Protein AF-A0A8T0Q0T0-F1 (afdb_monomer_lite)

Foldseek 3Di:
DDDDDDDDDPDDDDDDDDDDPWDKDWDWDWDDDPDPVPIDTQDIDIDIDGPVVVVVPPFDFDWDWDDDPRDIDIDTDTDDDPVVVVD

Radius of gyration: 16.19 Å; chains: 1; bounding box: 40×30×46 Å

InterPro domains:
  IPR046533 Domain of unknown function DUF6598 [PF20241] (4-81)

Sequence (87 aa):
MGAQDSYLLLTGPSRAVVFIDPVAFEVQLKVKGQTECEDKILCLEVFQYSTVYSFAWGPFMIRKCFYSKRCTLEVKFAPLSVFQMLL

Structure (mmCIF, N/CA/C/O backbone):
data_AF-A0A8T0Q0T0-F1
#
_entry.id   AF-A0A8T0Q0T0-F1
#
loop_
_atom_site.group_PDB
_atom_site.id
_atom_site.type_symbol
_atom_site.label_atom_id
_atom_site.label_alt_id
_atom_site.label_comp_id
_atom_site.label_asym_id
_atom_site.label_entity_id
_atom_site.label_seq_id
_atom_site.pdbx_PDB_ins_code
_atom_site.Cartn_x
_atom_site.Cartn_y
_atom_site.Cartn_z
_atom_site.occupancy
_atom_site.B_iso_or_equiv
_atom_site.auth_seq_id
_atom_site.auth_comp_id
_atom_site.auth_asym_id
_atom_site.auth_atom_id
_atom_site.pdbx_PDB_model_num
ATOM 1 N N . MET A 1 1 ? 2.433 15.833 30.002 1.00 40.94 1 MET A N 1
ATOM 2 C CA . MET A 1 1 ? 2.802 14.697 29.130 1.00 40.94 1 MET A CA 1
ATOM 3 C C . MET A 1 1 ? 1.859 14.730 27.944 1.00 40.94 1 MET A C 1
ATOM 5 O O . MET A 1 1 ? 0.668 14.550 28.150 1.00 40.94 1 MET A O 1
ATOM 9 N N . GLY A 1 2 ? 2.348 15.123 26.765 1.00 53.88 2 GLY A N 1
ATOM 10 C CA . GLY A 1 2 ? 1.516 15.235 25.562 1.00 53.88 2 GLY A CA 1
ATOM 11 C C . GLY A 1 2 ? 1.006 13.864 25.129 1.00 53.88 2 GLY A C 1
ATOM 12 O O . GLY A 1 2 ? 1.716 12.873 25.305 1.00 53.88 2 GLY A O 1
ATOM 13 N N . ALA A 1 3 ? -0.225 13.807 24.621 1.00 64.31 3 ALA A N 1
ATOM 14 C CA . ALA A 1 3 ? -0.774 12.595 24.030 1.00 64.31 3 ALA A CA 1
ATOM 15 C C . ALA A 1 3 ? 0.198 12.094 22.953 1.00 64.31 3 ALA A C 1
ATOM 17 O O . ALA A 1 3 ? 0.593 12.863 22.080 1.00 64.31 3 ALA A O 1
ATOM 18 N N . GLN A 1 4 ? 0.625 10.833 23.044 1.00 66.12 4 GLN A N 1
ATOM 19 C CA . GLN A 1 4 ? 1.279 10.189 21.911 1.00 66.12 4 GLN A CA 1
ATOM 20 C C . GLN A 1 4 ? 0.305 10.244 20.735 1.00 66.12 4 GLN A C 1
ATOM 22 O O . GLN A 1 4 ? -0.855 9.857 20.897 1.00 66.12 4 GLN A O 1
ATOM 27 N N . ASP A 1 5 ? 0.764 10.701 19.573 1.00 70.06 5 ASP A N 1
ATOM 28 C CA . ASP A 1 5 ? -0.021 10.576 18.351 1.00 70.06 5 ASP A CA 1
ATOM 29 C C . ASP A 1 5 ? -0.347 9.093 18.142 1.00 70.06 5 ASP A C 1
ATOM 31 O O . ASP A 1 5 ? 0.548 8.261 17.979 1.00 70.06 5 ASP A O 1
ATOM 35 N N . SER A 1 6 ? -1.632 8.737 18.203 1.00 80.75 6 SER A N 1
ATOM 36 C CA . SER A 1 6 ? -2.060 7.360 17.974 1.00 80.75 6 SER A CA 1
ATOM 37 C C . SER A 1 6 ? -1.854 7.030 16.498 1.00 80.75 6 SER A C 1
ATOM 39 O O . SER A 1 6 ? -2.567 7.564 15.645 1.00 80.75 6 SER A O 1
ATOM 41 N N . TYR A 1 7 ? -0.905 6.149 16.187 1.00 83.12 7 TYR A N 1
ATOM 42 C CA . TYR A 1 7 ? -0.698 5.651 14.830 1.00 83.12 7 TYR A CA 1
ATOM 43 C C . TYR A 1 7 ? -0.844 4.132 14.772 1.00 83.12 7 TYR A C 1
ATOM 45 O O . TYR A 1 7 ? -0.433 3.403 15.673 1.00 83.12 7 TYR A O 1
ATOM 53 N N . LEU A 1 8 ? -1.437 3.658 13.678 1.00 84.88 8 LEU A N 1
ATOM 54 C CA . LEU A 1 8 ? -1.485 2.246 13.333 1.00 84.88 8 LEU A CA 1
ATOM 55 C C . LEU A 1 8 ? -0.415 1.990 12.278 1.00 84.88 8 LEU A C 1
ATOM 57 O O . LEU A 1 8 ? -0.543 2.437 11.139 1.00 84.88 8 LEU A O 1
ATOM 61 N N . LEU A 1 9 ? 0.641 1.274 12.657 1.00 87.00 9 LEU A N 1
ATOM 62 C CA . LEU A 1 9 ? 1.665 0.840 11.719 1.00 87.00 9 LEU A CA 1
ATOM 63 C C . LEU A 1 9 ? 1.367 -0.589 11.266 1.00 87.00 9 LEU A C 1
ATOM 65 O O . LEU A 1 9 ? 1.489 -1.539 12.035 1.00 87.00 9 LEU A O 1
ATOM 69 N N . LEU A 1 10 ? 0.993 -0.738 9.998 1.00 82.69 10 LEU A N 1
ATOM 70 C CA . LEU A 1 10 ? 0.780 -2.044 9.384 1.00 82.69 10 LEU A CA 1
ATOM 71 C C . LEU A 1 10 ? 2.125 -2.618 8.917 1.00 82.69 10 LEU A C 1
ATOM 73 O O . LEU A 1 10 ? 2.506 -2.479 7.757 1.00 82.69 10 LEU A O 1
ATOM 77 N N . THR A 1 11 ? 2.861 -3.253 9.831 1.00 79.75 11 THR A N 1
ATOM 78 C CA . THR A 1 11 ? 4.050 -4.052 9.498 1.00 79.75 11 THR A CA 1
ATOM 79 C C . THR A 1 11 ? 3.640 -5.509 9.297 1.00 79.75 11 THR A C 1
ATOM 81 O O . THR A 1 11 ? 3.495 -6.262 10.257 1.00 79.75 11 THR A O 1
ATOM 84 N N . GLY A 1 12 ? 3.411 -5.902 8.049 1.00 79.06 12 GLY A N 1
ATOM 85 C CA . GLY A 1 12 ? 3.143 -7.288 7.663 1.00 79.06 12 GLY A CA 1
ATOM 86 C C . GLY A 1 12 ? 4.112 -7.753 6.577 1.00 79.06 12 GLY A C 1
ATOM 87 O O . GLY A 1 12 ? 4.939 -6.957 6.126 1.00 79.06 12 GLY A O 1
ATOM 88 N N . PRO A 1 13 ? 4.015 -9.015 6.123 1.00 78.94 13 PRO A N 1
ATOM 89 C CA . PRO A 1 13 ? 4.753 -9.456 4.949 1.00 78.94 13 PRO A CA 1
ATOM 90 C C . PRO A 1 13 ? 4.386 -8.561 3.762 1.00 78.94 13 PRO A C 1
ATOM 92 O O . PRO A 1 13 ? 3.240 -8.544 3.303 1.00 78.94 13 PRO A O 1
ATOM 95 N N . SER A 1 14 ? 5.358 -7.788 3.284 1.00 81.69 14 SER A N 1
ATOM 96 C CA . SER A 1 14 ? 5.223 -7.044 2.041 1.00 81.69 14 SER A CA 1
ATOM 97 C C . SER A 1 14 ? 5.346 -8.020 0.873 1.00 81.69 14 SER A C 1
ATOM 99 O O . SER A 1 14 ? 6.160 -8.942 0.885 1.00 81.69 14 SER A O 1
ATOM 101 N N . ARG A 1 15 ? 4.496 -7.845 -0.138 1.00 83.38 15 ARG A N 1
ATOM 102 C CA . ARG A 1 15 ? 4.548 -8.621 -1.379 1.00 83.38 15 ARG A CA 1
ATOM 103 C C . ARG A 1 15 ? 4.831 -7.677 -2.528 1.00 83.38 15 ARG A C 1
ATOM 105 O O . ARG A 1 15 ? 4.217 -6.617 -2.624 1.00 83.38 15 ARG A O 1
ATOM 112 N N . ALA A 1 16 ? 5.762 -8.072 -3.384 1.00 85.25 16 ALA A N 1
ATOM 113 C CA . ALA A 1 16 ? 6.003 -7.374 -4.630 1.00 85.25 16 ALA A CA 1
ATOM 114 C C . ALA A 1 16 ? 4.839 -7.613 -5.599 1.00 85.25 16 ALA A C 1
ATOM 116 O O . ALA A 1 16 ? 4.259 -8.700 -5.630 1.00 85.25 16 ALA A O 1
ATOM 117 N N . VAL A 1 17 ? 4.514 -6.596 -6.392 1.00 84.25 17 VAL A N 1
ATOM 118 C CA . VAL A 1 17 ? 3.473 -6.655 -7.420 1.00 84.25 17 VAL A CA 1
ATOM 119 C C . VAL A 1 17 ? 4.111 -6.280 -8.751 1.00 84.25 17 VAL A C 1
ATOM 121 O O . VAL A 1 17 ? 4.817 -5.277 -8.833 1.00 84.25 17 VAL A O 1
ATOM 124 N N . VAL A 1 18 ? 3.870 -7.092 -9.781 1.00 85.69 18 VAL A N 1
ATOM 125 C CA . VAL A 1 18 ? 4.291 -6.803 -11.157 1.00 85.69 18 VAL A CA 1
ATOM 126 C C . VAL A 1 18 ? 3.188 -5.999 -11.840 1.00 85.69 18 VAL A C 1
ATOM 128 O O . VAL A 1 18 ? 2.019 -6.376 -11.775 1.00 85.69 18 VAL A O 1
ATOM 131 N N . PHE A 1 19 ? 3.551 -4.896 -12.489 1.00 84.12 19 PHE A N 1
ATOM 132 C CA . PHE A 1 19 ? 2.623 -4.026 -13.209 1.00 84.12 19 PHE A CA 1
ATOM 133 C C . PHE A 1 19 ? 3.261 -3.483 -14.491 1.00 84.12 19 PHE A C 1
ATOM 135 O O . PHE A 1 19 ? 4.482 -3.510 -14.649 1.00 84.12 19 PHE A O 1
ATOM 142 N N . ILE A 1 20 ? 2.421 -2.985 -15.399 1.00 86.00 20 ILE A N 1
ATOM 143 C CA . ILE A 1 20 ? 2.843 -2.265 -16.606 1.00 86.00 20 ILE A CA 1
ATOM 144 C C . ILE A 1 20 ? 2.804 -0.768 -16.292 1.00 86.00 20 ILE A C 1
ATOM 146 O O . ILE A 1 20 ? 1.823 -0.281 -15.737 1.00 86.00 20 ILE A O 1
ATOM 150 N N . ASP A 1 21 ? 3.878 -0.055 -16.620 1.00 83.31 21 ASP A N 1
ATOM 151 C CA . ASP A 1 21 ? 4.009 1.383 -16.383 1.00 83.31 21 ASP A CA 1
ATOM 152 C C . ASP A 1 21 ? 3.246 2.199 -17.449 1.00 83.31 21 ASP A C 1
ATOM 154 O O . ASP A 1 21 ? 3.426 1.906 -18.635 1.00 83.31 21 ASP A O 1
ATOM 158 N N . PRO A 1 22 ? 2.445 3.231 -17.098 1.00 88.62 22 PRO A N 1
ATOM 159 C CA . PRO A 1 22 ? 2.123 3.732 -15.756 1.00 88.62 22 PRO A CA 1
ATOM 160 C C . PRO A 1 22 ? 1.018 2.928 -15.053 1.00 88.62 22 PRO A C 1
ATOM 162 O O . PRO A 1 22 ? 0.118 2.386 -15.693 1.00 88.62 22 PRO A O 1
ATOM 165 N N . VAL A 1 23 ? 1.023 2.942 -13.718 1.00 89.38 23 VAL A N 1
ATOM 166 C CA . VAL A 1 23 ? 0.011 2.264 -12.888 1.00 89.38 23 VAL A CA 1
ATOM 167 C C . VAL A 1 23 ? -0.654 3.235 -11.910 1.00 89.38 23 VAL A C 1
ATOM 169 O O . VAL A 1 23 ? -0.019 4.160 -11.401 1.00 89.38 23 VAL A O 1
ATOM 172 N N . ALA A 1 24 ? -1.941 3.028 -11.628 1.00 92.19 24 ALA A N 1
ATOM 173 C CA . ALA A 1 24 ? -2.653 3.708 -10.551 1.00 92.19 24 ALA A CA 1
ATOM 174 C C . ALA A 1 24 ? -2.806 2.764 -9.354 1.00 92.19 24 ALA A C 1
ATOM 176 O O . ALA A 1 24 ? -3.269 1.635 -9.503 1.00 92.19 24 ALA A O 1
ATOM 177 N N . PHE A 1 25 ? -2.431 3.239 -8.171 1.00 91.25 25 PHE A N 1
ATOM 178 C CA . PHE A 1 25 ? -2.634 2.537 -6.912 1.00 91.25 25 PHE A CA 1
ATOM 179 C C . PHE A 1 25 ? -3.789 3.177 -6.155 1.00 91.25 25 PHE A C 1
ATOM 181 O O . PHE A 1 25 ? -3.784 4.386 -5.927 1.00 91.25 25 PHE A O 1
ATOM 188 N N . GLU A 1 26 ? -4.741 2.352 -5.733 1.00 94.38 26 GLU A N 1
ATOM 189 C CA . GLU A 1 26 ? -5.766 2.717 -4.761 1.00 94.38 26 GLU A CA 1
ATOM 190 C C . GLU A 1 26 ? -5.353 2.181 -3.391 1.00 94.38 26 GLU A C 1
ATOM 192 O O . GLU A 1 26 ? -5.046 0.997 -3.238 1.00 94.38 26 GLU A O 1
ATOM 197 N N . VAL A 1 27 ? -5.33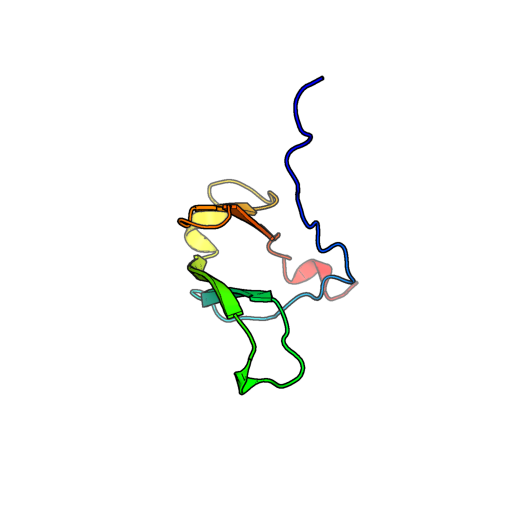0 3.056 -2.389 1.00 91.75 27 VAL A N 1
ATOM 198 C CA . VAL A 1 27 ? -5.040 2.680 -1.007 1.00 91.75 27 VAL A CA 1
ATOM 199 C C . VAL A 1 27 ? -6.187 3.122 -0.122 1.00 91.75 27 VAL A C 1
ATOM 201 O O . VAL A 1 27 ? -6.629 4.271 -0.156 1.00 91.75 27 VAL A O 1
ATOM 204 N N . GLN A 1 28 ? -6.660 2.185 0.694 1.00 91.44 28 GLN A N 1
ATOM 205 C CA . GLN A 1 28 ? -7.845 2.372 1.509 1.00 91.44 28 GLN A CA 1
ATOM 206 C C . GLN A 1 28 ? -7.597 1.917 2.944 1.00 91.44 28 GLN A C 1
ATOM 208 O O . GLN A 1 28 ? -7.266 0.759 3.196 1.00 91.44 28 GLN A O 1
ATOM 213 N N . LEU A 1 29 ? -7.815 2.824 3.894 1.00 90.12 29 LEU A N 1
ATOM 214 C CA . LEU A 1 29 ? -7.822 2.516 5.318 1.00 90.12 29 LEU A CA 1
ATOM 215 C C . LEU A 1 29 ? -9.271 2.375 5.787 1.00 90.12 29 LEU A C 1
ATOM 217 O O . LEU A 1 29 ? -10.036 3.344 5.756 1.00 90.12 29 LEU A O 1
ATOM 221 N N . LYS A 1 30 ? -9.644 1.174 6.238 1.00 90.62 30 LYS A N 1
ATOM 222 C CA . LYS A 1 30 ? -10.966 0.883 6.807 1.00 90.62 30 LYS A CA 1
ATOM 223 C C . LYS A 1 30 ? -10.855 0.424 8.249 1.00 90.62 30 LYS A C 1
ATOM 225 O O . LYS A 1 30 ? -9.953 -0.335 8.594 1.00 90.62 30 LYS A O 1
ATOM 230 N N . VAL A 1 31 ? -11.835 0.816 9.052 1.00 90.75 31 VAL A N 1
ATOM 231 C CA . VAL A 1 31 ? -12.157 0.136 10.307 1.00 90.75 31 VAL A CA 1
ATOM 232 C C . VAL A 1 31 ? -13.167 -0.951 9.980 1.00 90.75 31 VAL A C 1
ATOM 234 O O . VAL A 1 31 ? -14.223 -0.646 9.423 1.00 90.75 31 VAL A O 1
ATOM 237 N N . LYS A 1 32 ? -12.823 -2.202 10.295 1.00 93.50 32 LYS A N 1
ATOM 238 C CA . LYS A 1 32 ? -13.704 -3.349 10.078 1.00 93.50 32 LYS A CA 1
ATOM 239 C C . LYS A 1 32 ? -14.867 -3.344 11.071 1.00 93.50 32 LYS A C 1
ATOM 241 O O . LYS A 1 32 ? -14.645 -3.137 12.264 1.00 93.50 32 LYS A O 1
ATOM 246 N N . GLY A 1 33 ? -16.080 -3.542 10.561 1.00 94.44 33 GLY A N 1
ATOM 247 C CA . GLY A 1 33 ? -17.277 -3.784 11.369 1.00 94.44 33 GLY A CA 1
ATOM 248 C C . GLY A 1 33 ? -17.463 -5.270 11.688 1.00 94.44 33 GLY A C 1
ATOM 249 O O . GLY A 1 33 ? -16.576 -6.080 11.417 1.00 94.44 33 GLY A O 1
ATOM 250 N N . GLN A 1 34 ? -18.618 -5.648 12.248 1.00 96.25 34 GLN A N 1
ATOM 251 C CA . GLN A 1 34 ? -18.958 -7.074 12.379 1.00 96.25 34 GLN A CA 1
ATOM 252 C C . GLN A 1 34 ? -19.285 -7.694 11.017 1.00 96.25 34 GLN A C 1
ATOM 254 O O 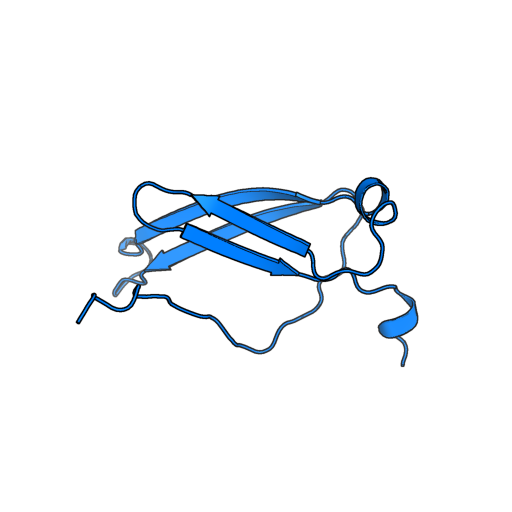. GLN A 1 34 ? -19.047 -8.879 10.791 1.00 96.25 34 GLN A O 1
ATOM 259 N N . THR A 1 35 ? -19.813 -6.878 10.107 1.00 96.62 35 THR A N 1
ATOM 260 C CA . THR A 1 35 ? -20.129 -7.242 8.726 1.00 96.62 35 THR A CA 1
ATOM 261 C C . THR A 1 35 ? -19.451 -6.279 7.755 1.00 96.62 35 THR A C 1
ATOM 263 O O . THR A 1 35 ? -19.096 -5.161 8.124 1.00 96.62 35 THR A O 1
ATOM 266 N N . GLU A 1 36 ? -19.300 -6.679 6.489 1.00 91.75 36 GLU A N 1
ATOM 267 C CA . GLU A 1 36 ? -18.710 -5.806 5.460 1.00 91.75 36 GLU A CA 1
ATOM 268 C C . GLU A 1 36 ? -19.505 -4.508 5.258 1.00 91.75 36 GLU A C 1
ATOM 270 O O . GLU A 1 36 ? -18.921 -3.461 4.990 1.00 91.75 36 GLU A O 1
ATOM 275 N N . CYS A 1 37 ? -20.828 -4.548 5.445 1.00 93.25 37 CYS A N 1
ATOM 276 C CA . CYS A 1 37 ? -21.701 -3.374 5.359 1.00 93.25 37 CYS A CA 1
ATOM 277 C C . CYS A 1 37 ? -21.428 -2.338 6.461 1.00 93.25 37 CYS A C 1
ATOM 279 O O . CYS A 1 37 ? -21.776 -1.168 6.311 1.00 93.25 37 CYS A O 1
ATOM 281 N N . GLU A 1 38 ? -20.828 -2.760 7.573 1.00 96.06 38 GLU A N 1
ATOM 282 C CA . GLU A 1 38 ? -20.476 -1.898 8.702 1.00 96.06 38 GLU A CA 1
ATOM 283 C C . GLU A 1 38 ? -19.052 -1.338 8.607 1.00 96.06 38 GLU A C 1
ATOM 285 O O . GLU A 1 38 ? -18.669 -0.505 9.436 1.00 96.06 38 GLU A O 1
ATOM 290 N N . ASP A 1 39 ? -18.267 -1.764 7.612 1.00 95.50 39 ASP A N 1
ATOM 291 C CA . ASP A 1 39 ? -16.921 -1.251 7.395 1.00 95.50 39 ASP A CA 1
ATOM 292 C C . ASP A 1 39 ? -16.951 0.262 7.156 1.00 95.50 39 ASP A C 1
ATOM 294 O O . ASP A 1 39 ? -17.646 0.782 6.280 1.00 95.50 39 ASP A O 1
ATOM 298 N N . LYS A 1 40 ? -16.128 0.996 7.908 1.00 92.38 40 LYS A N 1
ATOM 299 C CA . LYS A 1 40 ? -16.023 2.453 7.786 1.00 92.38 40 LYS A CA 1
ATOM 300 C C . LYS A 1 40 ? -14.706 2.834 7.141 1.00 92.38 40 LYS A C 1
ATOM 302 O O . LYS A 1 40 ? -13.639 2.585 7.697 1.00 92.38 40 LYS A O 1
ATOM 307 N N . ILE A 1 41 ? -14.783 3.507 5.998 1.00 91.62 41 ILE A N 1
ATOM 308 C CA . ILE A 1 41 ? -13.616 4.091 5.334 1.00 91.62 41 ILE A CA 1
ATOM 309 C C . ILE A 1 41 ? -13.164 5.319 6.133 1.00 91.62 41 ILE A C 1
ATOM 311 O O . ILE A 1 41 ? -13.940 6.251 6.366 1.00 91.62 41 ILE A O 1
ATOM 315 N N . LEU A 1 42 ? -11.905 5.312 6.565 1.00 89.19 42 LEU A N 1
ATOM 316 C CA . LEU A 1 42 ? -11.260 6.462 7.196 1.00 89.19 42 LEU A CA 1
ATOM 317 C C . LEU A 1 42 ? -10.559 7.338 6.161 1.00 89.19 42 LEU A C 1
ATOM 319 O O . LEU A 1 42 ? -10.656 8.560 6.232 1.00 89.19 42 LEU A O 1
ATOM 323 N N . CYS A 1 43 ? -9.891 6.703 5.197 1.00 90.44 43 CYS A N 1
ATOM 324 C CA . CYS A 1 43 ? -9.156 7.358 4.124 1.00 90.44 43 CYS A CA 1
ATOM 325 C C . CYS A 1 43 ? -9.176 6.468 2.875 1.00 90.44 43 CYS A C 1
ATOM 327 O O . CYS A 1 43 ? -9.069 5.243 2.980 1.00 90.44 43 CYS A O 1
ATOM 329 N N . LEU A 1 44 ? -9.360 7.093 1.715 1.00 92.44 44 LEU A N 1
ATOM 330 C CA . LEU A 1 44 ? -9.338 6.473 0.396 1.00 92.44 44 LEU A CA 1
ATOM 331 C C . LEU A 1 44 ? -8.577 7.416 -0.521 1.00 92.44 44 LEU A C 1
ATOM 333 O O . LEU A 1 44 ? -8.975 8.570 -0.659 1.00 92.44 44 LEU A O 1
ATOM 337 N N . GLU A 1 45 ? -7.509 6.922 -1.125 1.00 93.94 45 GLU A N 1
ATOM 338 C CA . GLU A 1 45 ? -6.613 7.734 -1.937 1.00 93.94 45 GLU A CA 1
ATOM 339 C C . GLU A 1 45 ? -6.172 6.962 -3.167 1.00 93.94 45 GLU A C 1
ATOM 341 O O . GLU A 1 45 ? -5.932 5.754 -3.109 1.00 93.94 45 GLU A O 1
ATOM 346 N N . VAL A 1 46 ? -6.044 7.681 -4.279 1.00 93.62 46 VAL A N 1
ATOM 347 C CA . VAL A 1 46 ? -5.577 7.132 -5.549 1.00 93.62 46 VAL A CA 1
ATOM 348 C C . VAL A 1 46 ? -4.381 7.945 -6.008 1.00 93.62 46 VAL A C 1
ATOM 350 O O . VAL A 1 46 ? -4.439 9.173 -6.068 1.00 93.62 46 VAL A O 1
ATOM 353 N N . PHE A 1 47 ? -3.289 7.272 -6.352 1.00 91.06 47 PHE A N 1
ATOM 354 C CA . PHE A 1 47 ? -2.114 7.932 -6.907 1.00 91.06 47 PHE A CA 1
ATOM 355 C C . PHE A 1 47 ? -1.551 7.170 -8.097 1.00 91.06 47 PHE A C 1
ATOM 357 O O . PHE A 1 47 ? -1.551 5.942 -8.138 1.00 91.06 47 PHE A O 1
ATOM 364 N N . GLN A 1 48 ? -1.037 7.921 -9.068 1.00 90.19 48 GLN A N 1
ATOM 365 C CA . GLN A 1 48 ? -0.313 7.356 -10.196 1.00 90.19 48 GLN A CA 1
ATOM 366 C C . GLN A 1 48 ? 1.162 7.183 -9.846 1.00 90.19 48 GLN A C 1
ATOM 368 O O . GLN A 1 48 ? 1.778 8.022 -9.180 1.00 90.19 48 GLN A O 1
ATOM 373 N N . TYR A 1 49 ? 1.725 6.089 -10.327 1.00 86.75 49 TYR A N 1
ATOM 374 C CA . TYR A 1 49 ? 3.142 5.815 -10.304 1.00 86.75 49 TYR A CA 1
ATOM 375 C C . TYR A 1 49 ? 3.623 5.627 -11.738 1.00 86.75 49 TYR A C 1
ATOM 377 O O . TYR A 1 49 ? 3.014 4.873 -12.500 1.00 86.75 49 TYR A O 1
ATOM 385 N N . SER A 1 50 ? 4.717 6.315 -12.084 1.00 84.56 50 SER A N 1
ATOM 386 C CA . SER A 1 50 ? 5.496 5.954 -13.257 1.00 84.56 50 SER A CA 1
ATOM 387 C C . SER A 1 50 ? 6.993 5.883 -12.995 1.00 84.56 50 SER A C 1
ATOM 389 O O . SER A 1 50 ? 7.583 6.739 -12.322 1.00 84.56 50 SER A O 1
ATOM 391 N N . THR A 1 51 ? 7.608 4.839 -13.545 1.00 75.94 51 THR A N 1
ATOM 392 C CA . THR A 1 51 ? 9.044 4.574 -13.446 1.00 75.94 51 THR A CA 1
ATOM 393 C C . THR A 1 51 ? 9.874 5.677 -14.102 1.00 75.94 51 THR A C 1
ATOM 395 O O . THR A 1 51 ? 10.896 6.073 -13.542 1.00 75.94 51 THR A O 1
ATOM 398 N N . VAL A 1 52 ? 9.393 6.267 -15.205 1.00 69.38 52 VAL A N 1
ATOM 399 C CA . VAL A 1 52 ? 10.076 7.341 -15.954 1.00 69.38 52 VAL A CA 1
ATOM 400 C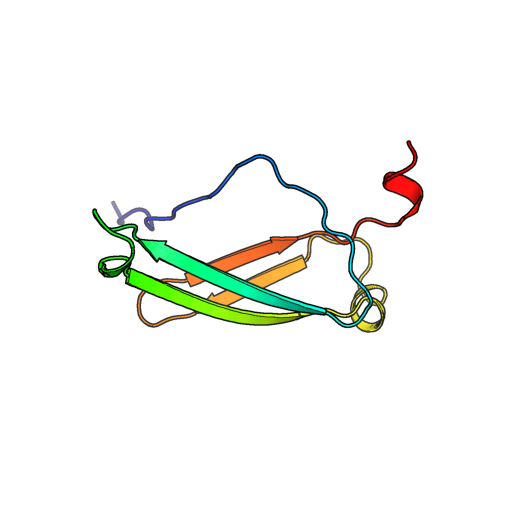 C . VAL A 1 52 ? 10.349 8.560 -15.068 1.00 69.38 52 VAL A C 1
ATOM 402 O O . VAL A 1 52 ? 11.450 9.107 -15.086 1.00 69.38 52 VAL A O 1
ATOM 405 N N . TYR A 1 53 ? 9.388 8.946 -14.224 1.00 63.06 53 TYR A N 1
ATOM 406 C CA . TYR A 1 53 ? 9.567 10.046 -13.268 1.00 63.06 53 TYR A CA 1
ATOM 407 C C . TYR A 1 53 ? 10.403 9.656 -12.046 1.00 63.06 53 TYR A C 1
ATOM 409 O O . TYR A 1 53 ? 10.926 10.530 -11.362 1.00 63.06 53 TYR A O 1
ATOM 417 N N . SER A 1 54 ? 10.527 8.360 -11.758 1.00 61.88 54 SER A N 1
ATOM 418 C CA . SER A 1 54 ? 11.162 7.850 -10.539 1.00 61.88 54 SER A CA 1
ATOM 419 C C . SER A 1 54 ? 12.671 7.649 -10.698 1.00 61.88 54 SER A C 1
ATOM 421 O O . SER A 1 54 ? 13.420 7.908 -9.759 1.00 61.88 54 SER A O 1
ATOM 423 N N . PHE A 1 55 ? 13.147 7.266 -11.890 1.00 60.16 55 PHE A N 1
ATOM 424 C CA . PHE A 1 55 ? 14.584 7.098 -12.161 1.00 60.16 55 PHE A CA 1
ATOM 425 C C . PHE A 1 55 ? 15.387 8.398 -12.042 1.00 60.16 55 PHE A C 1
ATOM 427 O O . PHE A 1 55 ? 16.562 8.344 -11.687 1.00 60.16 55 PHE A O 1
ATOM 434 N N . ALA A 1 56 ? 14.755 9.557 -12.257 1.00 58.62 56 ALA A N 1
ATOM 435 C CA . ALA A 1 56 ? 15.385 10.863 -12.050 1.00 58.62 56 ALA A CA 1
ATOM 436 C C . ALA A 1 56 ? 15.820 11.099 -10.591 1.00 58.62 56 ALA A C 1
ATOM 438 O O . ALA A 1 56 ? 16.657 11.962 -10.335 1.00 58.62 56 ALA A O 1
ATOM 439 N N . TRP A 1 57 ? 15.271 10.329 -9.645 1.00 56.56 57 TRP A N 1
ATOM 440 C CA . TRP A 1 57 ? 15.493 10.515 -8.217 1.00 56.56 57 TRP A CA 1
ATOM 441 C C . TRP A 1 57 ? 16.239 9.360 -7.554 1.00 56.56 57 TRP A C 1
ATOM 443 O O . TRP A 1 57 ? 16.594 9.548 -6.406 1.00 56.56 57 TRP A O 1
ATOM 453 N N . GLY A 1 58 ? 16.531 8.242 -8.246 1.00 56.56 58 GLY A N 1
ATOM 454 C CA . GLY A 1 58 ? 17.292 7.069 -7.759 1.00 56.56 58 GLY A CA 1
ATOM 455 C C . GLY A 1 58 ? 16.457 5.963 -7.072 1.00 56.56 58 GLY A C 1
ATOM 456 O O . GLY A 1 58 ? 15.243 6.112 -6.928 1.00 56.56 58 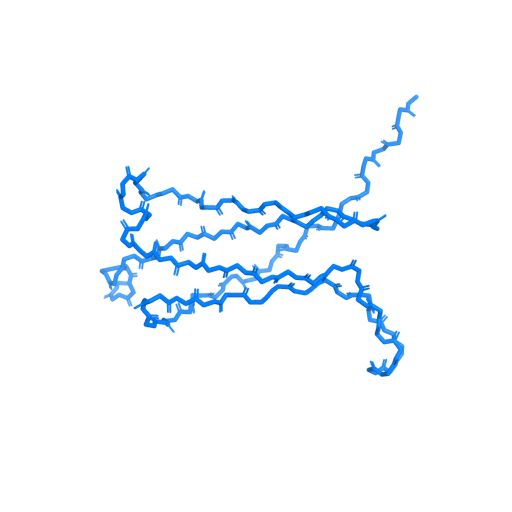GLY A O 1
ATOM 457 N N . PRO A 1 59 ? 17.068 4.828 -6.651 1.00 59.75 59 PRO A N 1
ATOM 458 C CA . PRO A 1 59 ? 16.374 3.688 -6.038 1.00 59.75 59 PRO A CA 1
ATOM 459 C C . PRO A 1 59 ? 16.030 3.976 -4.568 1.00 59.75 59 PRO A C 1
ATOM 461 O O . PRO A 1 59 ? 16.584 3.381 -3.646 1.00 59.75 59 PRO A O 1
ATOM 464 N N . PHE A 1 60 ? 15.139 4.933 -4.334 1.00 70.62 60 PHE A N 1
ATOM 465 C CA . PHE A 1 60 ? 14.720 5.313 -2.990 1.00 70.62 60 PHE A CA 1
ATOM 466 C C . PHE A 1 60 ? 13.350 4.734 -2.657 1.00 70.62 60 PHE A C 1
ATOM 468 O O . PHE A 1 60 ? 12.484 4.570 -3.516 1.00 70.62 60 PHE A O 1
ATOM 475 N N . MET A 1 61 ? 13.153 4.453 -1.369 1.00 84.31 61 MET A N 1
ATOM 476 C CA . MET A 1 61 ? 11.831 4.210 -0.810 1.00 84.31 61 MET A CA 1
ATOM 477 C C . MET A 1 61 ? 10.963 5.444 -1.074 1.00 84.31 61 MET A C 1
ATOM 479 O O . MET A 1 61 ? 11.216 6.525 -0.540 1.00 84.31 61 MET A O 1
ATOM 483 N N . ILE A 1 62 ? 9.933 5.282 -1.891 1.00 86.31 62 ILE A N 1
ATOM 484 C CA . ILE A 1 62 ? 8.969 6.328 -2.194 1.00 86.31 62 ILE A CA 1
ATOM 485 C C . ILE A 1 62 ? 8.012 6.423 -1.018 1.00 86.31 62 ILE A C 1
ATOM 487 O O . ILE A 1 62 ? 7.426 5.425 -0.603 1.00 86.31 62 ILE A O 1
ATOM 491 N N . ARG A 1 63 ? 7.838 7.638 -0.499 1.00 89.06 63 ARG A N 1
ATOM 492 C CA . ARG A 1 63 ? 6.878 7.957 0.558 1.00 89.06 63 ARG A CA 1
ATOM 493 C C . ARG A 1 63 ? 5.791 8.863 -0.007 1.00 89.06 63 ARG A C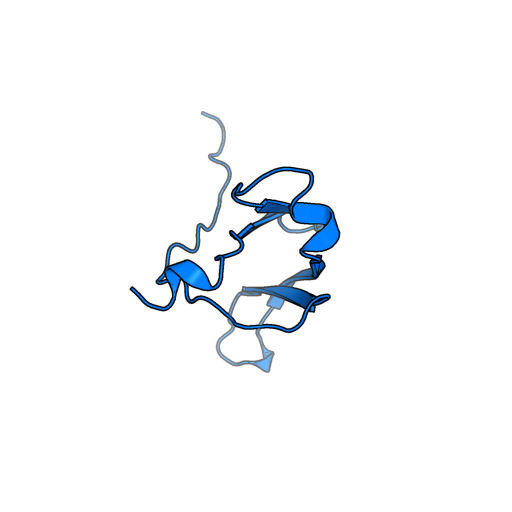 1
ATOM 495 O O . ARG A 1 63 ? 6.085 9.920 -0.562 1.00 89.06 63 ARG A O 1
ATOM 502 N N . LYS A 1 64 ? 4.536 8.462 0.160 1.00 90.38 64 LYS A N 1
ATOM 503 C CA . LYS A 1 64 ? 3.351 9.264 -0.152 1.00 90.38 64 LYS A CA 1
ATOM 504 C C . LYS A 1 64 ? 2.565 9.495 1.133 1.00 90.38 64 LYS A C 1
ATOM 506 O O . LYS A 1 64 ? 2.295 8.543 1.859 1.00 90.38 64 LYS A O 1
ATOM 511 N N . CYS A 1 65 ? 2.219 10.750 1.402 1.00 91.88 65 CYS A N 1
ATOM 512 C CA . CYS A 1 65 ? 1.399 11.136 2.545 1.00 91.88 65 CYS A CA 1
ATOM 513 C C . CYS A 1 65 ? 0.095 11.736 2.045 1.00 91.88 65 CYS A C 1
ATOM 515 O O . CYS A 1 65 ? 0.110 12.632 1.201 1.00 91.88 65 CYS A O 1
ATOM 517 N N . PHE A 1 66 ? -1.004 11.269 2.613 1.00 91.81 66 PHE A N 1
ATOM 518 C CA . PHE A 1 66 ? -2.342 11.724 2.301 1.00 91.81 66 PHE A CA 1
ATOM 519 C C . PHE A 1 66 ? -3.034 12.184 3.573 1.00 91.81 66 PHE A C 1
ATOM 521 O O . PHE A 1 66 ? -2.894 11.568 4.633 1.00 91.81 66 PHE A O 1
ATOM 528 N N . TYR A 1 67 ? -3.782 13.274 3.462 1.00 89.12 67 TYR A N 1
ATOM 529 C CA . TYR 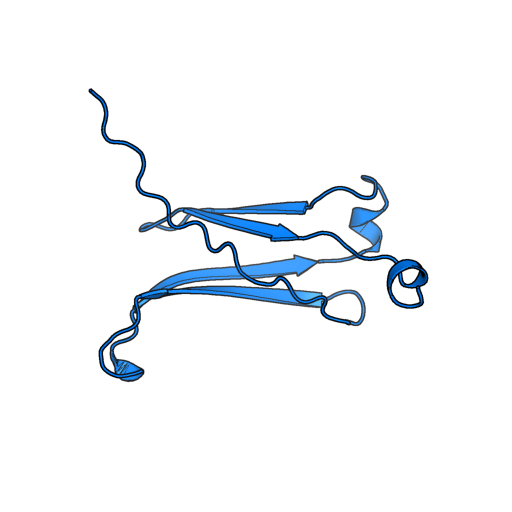A 1 67 ? -4.408 13.937 4.594 1.00 89.12 67 TYR A CA 1
ATOM 530 C C . TYR A 1 67 ? -5.915 13.898 4.410 1.00 89.12 67 TYR A C 1
ATOM 532 O O . TYR A 1 67 ? -6.449 14.437 3.446 1.00 89.12 67 TYR A O 1
ATOM 540 N N . SER A 1 68 ? -6.607 13.293 5.367 1.00 84.62 68 SER A N 1
ATOM 541 C CA . SER A 1 68 ? -8.063 13.313 5.426 1.00 84.62 68 SER A CA 1
ATOM 542 C C . SER A 1 68 ? -8.528 14.059 6.673 1.00 84.62 68 SER A C 1
ATOM 544 O O . SER A 1 68 ? -7.752 14.345 7.584 1.00 84.62 68 SER A O 1
ATOM 546 N N . LYS A 1 69 ? -9.837 14.310 6.766 1.00 86.06 69 LYS A N 1
ATOM 547 C CA . LYS A 1 69 ? -10.446 14.903 7.967 1.00 86.06 69 LYS A CA 1
ATOM 548 C C . LYS A 1 69 ? -10.270 14.047 9.230 1.00 86.06 69 LYS A C 1
ATOM 550 O O . LYS A 1 69 ? -10.483 14.556 10.323 1.00 86.06 69 LYS A O 1
ATOM 555 N N . ARG A 1 70 ? -9.992 12.745 9.083 1.00 83.75 70 ARG A N 1
ATOM 556 C CA . ARG A 1 70 ? -10.039 11.761 10.180 1.00 83.75 70 ARG A CA 1
ATOM 557 C C . ARG A 1 70 ? -8.686 11.139 10.504 1.00 83.75 70 ARG A C 1
ATOM 559 O O . ARG A 1 70 ? -8.494 10.690 11.626 1.00 83.75 70 ARG A O 1
ATOM 566 N N . CYS A 1 71 ? -7.777 11.082 9.538 1.00 86.38 71 CYS A N 1
ATOM 567 C CA . CYS A 1 71 ? -6.447 10.511 9.712 1.00 86.38 71 CYS A CA 1
ATOM 568 C C . CYS A 1 71 ? -5.476 10.982 8.626 1.00 86.38 71 CYS A C 1
ATOM 570 O O . CYS A 1 71 ? -5.884 11.422 7.546 1.00 86.38 71 CYS A O 1
ATOM 572 N N . THR A 1 72 ? -4.191 10.782 8.896 1.00 90.69 72 THR A N 1
ATOM 573 C CA . THR A 1 72 ? -3.118 10.859 7.903 1.00 90.69 72 THR A CA 1
ATOM 574 C C . THR A 1 72 ? -2.749 9.441 7.480 1.00 90.69 72 THR A C 1
ATOM 576 O O . THR A 1 72 ? -2.494 8.593 8.334 1.00 90.69 72 THR A O 1
ATOM 579 N N . LEU A 1 73 ? -2.733 9.176 6.175 1.00 91.62 73 LEU A N 1
ATOM 580 C CA . LEU A 1 73 ? -2.306 7.902 5.601 1.00 91.62 73 LEU A CA 1
ATOM 581 C C . LEU A 1 73 ? -0.921 8.071 4.978 1.00 91.62 73 LEU A C 1
ATOM 583 O O . LEU A 1 73 ? -0.723 8.906 4.099 1.00 91.62 73 LEU A O 1
ATOM 587 N N . GLU A 1 74 ? 0.031 7.255 5.416 1.00 93.44 74 GLU A N 1
ATOM 588 C CA . GLU A 1 74 ? 1.371 7.202 4.842 1.00 93.44 74 GLU A CA 1
ATOM 589 C C . GLU A 1 74 ? 1.592 5.861 4.143 1.00 93.44 74 GLU A C 1
ATOM 591 O O . GLU A 1 74 ? 1.429 4.801 4.745 1.00 93.44 74 GLU A O 1
ATOM 596 N N . VAL A 1 75 ? 2.006 5.916 2.878 1.00 91.25 75 VAL A N 1
ATOM 597 C CA . VAL A 1 75 ? 2.324 4.747 2.058 1.00 91.25 75 VAL A CA 1
ATOM 598 C C . VAL A 1 75 ? 3.794 4.806 1.667 1.00 91.25 75 VAL A C 1
ATOM 600 O O . VAL A 1 75 ? 4.261 5.808 1.122 1.00 91.25 75 VAL A O 1
ATOM 603 N N . LYS A 1 76 ? 4.521 3.721 1.944 1.00 89.69 76 LYS A N 1
ATOM 604 C CA . LYS A 1 76 ? 5.926 3.540 1.576 1.00 89.69 76 LYS A CA 1
ATOM 605 C C . LYS A 1 76 ? 6.064 2.345 0.643 1.00 89.69 76 LYS A C 1
ATOM 607 O O . LYS A 1 76 ? 5.588 1.262 0.974 1.00 89.69 76 LYS A O 1
ATOM 612 N N . PHE A 1 77 ? 6.711 2.533 -0.499 1.00 87.88 77 PHE A N 1
ATOM 613 C CA . PHE A 1 77 ? 6.985 1.456 -1.447 1.00 87.88 77 PHE A CA 1
ATOM 614 C C . PHE A 1 77 ? 8.297 1.706 -2.186 1.00 87.88 77 PHE A C 1
ATOM 616 O O . PHE A 1 77 ? 8.725 2.847 -2.336 1.00 87.88 77 PHE A O 1
ATOM 623 N N . ALA A 1 78 ? 8.939 0.642 -2.654 1.00 85.06 78 ALA A N 1
ATOM 624 C CA . ALA A 1 78 ? 10.164 0.728 -3.437 1.00 85.06 78 ALA A CA 1
ATOM 625 C C . ALA A 1 78 ? 9.965 -0.010 -4.767 1.00 85.06 78 ALA A C 1
ATOM 627 O O . ALA A 1 78 ? 9.441 -1.128 -4.756 1.00 85.06 78 ALA A O 1
ATOM 628 N N . PRO A 1 79 ? 10.362 0.582 -5.906 1.00 80.94 79 PRO A N 1
ATOM 629 C CA . PRO A 1 79 ? 10.419 -0.159 -7.153 1.00 80.94 79 PRO A CA 1
ATOM 630 C C . PRO A 1 79 ? 11.512 -1.222 -7.055 1.00 80.94 79 PRO A C 1
ATOM 632 O O . PRO A 1 79 ? 12.652 -0.926 -6.698 1.00 80.94 79 PRO A O 1
ATOM 635 N N . LEU A 1 80 ? 11.162 -2.461 -7.385 1.00 76.69 80 LEU A N 1
ATOM 636 C CA . LEU A 1 80 ? 12.128 -3.541 -7.533 1.00 76.69 80 LEU A CA 1
ATOM 637 C C . LEU A 1 80 ? 12.539 -3.593 -9.001 1.00 76.69 80 LEU A C 1
ATOM 639 O O . LEU A 1 80 ? 11.685 -3.679 -9.884 1.00 76.69 80 LEU A O 1
ATOM 643 N N . SER A 1 81 ? 13.839 -3.514 -9.277 1.00 67.44 81 SER A N 1
ATOM 644 C CA . SER A 1 81 ? 14.325 -3.783 -10.626 1.00 67.44 81 SER A CA 1
ATOM 645 C C . SER A 1 81 ? 14.150 -5.275 -10.921 1.00 67.44 81 SER A C 1
ATOM 647 O O . SER A 1 81 ? 14.314 -6.123 -10.043 1.00 67.44 81 SER A O 1
ATOM 649 N N . VAL A 1 82 ? 13.819 -5.612 -12.170 1.00 56.56 82 VAL A N 1
ATOM 650 C CA . VAL A 1 82 ? 13.538 -6.997 -12.599 1.00 56.56 82 VAL A CA 1
ATOM 651 C C . VAL A 1 82 ? 14.721 -7.948 -12.326 1.00 56.56 82 VAL A C 1
ATOM 653 O O . VAL A 1 82 ? 14.533 -9.151 -12.189 1.00 56.56 82 VAL A O 1
ATOM 656 N N . PHE A 1 83 ? 15.935 -7.409 -12.157 1.00 48.75 83 PHE A N 1
ATOM 657 C CA . PHE A 1 83 ? 17.135 -8.166 -11.793 1.00 48.75 83 PHE A CA 1
ATOM 658 C C . PHE A 1 83 ? 17.127 -8.732 -10.360 1.00 48.75 83 PHE A C 1
ATOM 660 O O . PHE A 1 83 ? 17.836 -9.699 -10.108 1.00 48.75 83 PHE A O 1
ATOM 667 N N . GLN A 1 84 ? 16.331 -8.191 -9.429 1.00 47.00 84 GLN A N 1
ATOM 668 C CA . GLN A 1 84 ? 16.243 -8.693 -8.046 1.00 47.00 84 GLN A CA 1
ATOM 669 C C . GLN A 1 84 ? 15.182 -9.785 -7.833 1.00 47.00 84 GLN A C 1
ATOM 671 O O . GLN A 1 84 ? 15.134 -10.364 -6.756 1.00 47.00 84 GLN A O 1
ATOM 676 N N . MET A 1 85 ? 14.330 -10.069 -8.824 1.00 46.78 85 MET A N 1
ATOM 677 C CA . MET A 1 85 ? 13.301 -11.123 -8.741 1.00 46.78 85 MET A CA 1
ATOM 678 C C . MET A 1 85 ? 13.768 -12.489 -9.272 1.00 46.78 85 MET A C 1
ATOM 680 O O . MET A 1 85 ? 13.006 -13.450 -9.224 1.00 46.78 85 MET A O 1
ATOM 684 N N . LEU A 1 86 ? 14.990 -12.562 -9.810 1.00 43.41 86 LEU A N 1
ATOM 685 C CA . LEU A 1 86 ? 15.578 -13.754 -10.437 1.00 43.41 86 LEU A CA 1
ATOM 686 C C . LEU A 1 86 ? 16.757 -14.352 -9.640 1.00 43.41 86 LEU A C 1
ATOM 688 O O . LEU A 1 86 ? 17.438 -15.241 -10.148 1.00 43.41 86 LEU A O 1
ATOM 692 N N . LEU A 1 87 ? 16.997 -13.875 -8.415 1.00 41.06 87 LEU A N 1
ATOM 693 C CA . LEU A 1 87 ? 18.001 -14.381 -7.470 1.00 41.06 87 LEU A CA 1
ATOM 694 C C . LEU A 1 87 ? 17.319 -14.735 -6.147 1.00 41.06 87 LEU A C 1
ATOM 696 O O . LEU A 1 87 ? 17.742 -15.738 -5.536 1.00 41.06 87 LEU A O 1
#

Secondary structure (DSSP, 8-state):
-PPP---------------PSSEEEEEEEEE--SSGGG-EEEEEEEEEE-HHHHHTT-S--EEEEEE-SS-EEEEEE-PPPGGGS--

Organism: Panicum virgatum (NCBI:txid38727)

pLDDT: mean 80.73, std 14.64, range [40.94, 96.62]